Protein AF-A0A7J0DJF3-F1 (afdb_monomer_lite)

Foldseek 3Di:
DDDDDPDDDPPDDLVNVVVVVVVVDDDDDDDDDDDDDDDDDDDDDDDDDDDDDDDDPVVVVVVVVVVVVVVVVVVVVVVVVVVVVVVVVVVVVVVVVVVSVVVSVVVVVVVVVVVVVVVCVVVVVVVVVVVVVVVVVVVVVVVVVVVVVVVD

Structure (mmCIF, N/CA/C/O backbone):
data_AF-A0A7J0DJF3-F1
#
_entry.id   AF-A0A7J0DJF3-F1
#
loop_
_atom_site.group_PDB
_atom_site.id
_atom_site.type_symbol
_atom_site.label_atom_id
_atom_site.label_alt_id
_atom_site.label_comp_id
_atom_site.label_asym_id
_atom_site.label_entity_id
_atom_site.label_seq_id
_atom_site.pdbx_PDB_ins_code
_atom_site.Cartn_x
_atom_site.Cartn_y
_atom_site.Cartn_z
_atom_site.occupancy
_atom_site.B_iso_or_equiv
_atom_site.auth_seq_id
_atom_site.auth_comp_id
_atom_site.auth_asym_id
_atom_site.auth_atom_id
_atom_site.pdbx_PDB_model_num
ATOM 1 N N . MET A 1 1 ? -18.884 25.408 21.779 1.00 40.06 1 MET A N 1
ATOM 2 C CA . MET A 1 1 ? -19.086 25.175 20.338 1.00 40.06 1 MET A CA 1
ATOM 3 C C . MET A 1 1 ? -17.884 25.739 19.609 1.00 40.06 1 MET A C 1
ATOM 5 O O . MET A 1 1 ? -17.705 26.947 19.650 1.00 40.06 1 MET A O 1
ATOM 9 N N . SER A 1 2 ? -17.070 24.869 19.016 1.00 36.41 2 SER A N 1
ATOM 10 C CA . SER A 1 2 ? -16.076 25.229 18.000 1.00 36.41 2 SER A CA 1
ATOM 11 C C . SER A 1 2 ? -16.102 24.115 16.967 1.00 36.41 2 SER A C 1
ATOM 13 O O . SER A 1 2 ? -15.435 23.094 17.095 1.00 36.41 2 SER A O 1
ATOM 15 N N . GLU A 1 3 ? -17.005 24.298 16.019 1.00 39.69 3 GLU A N 1
ATOM 16 C CA . GLU A 1 3 ? -17.179 23.507 14.815 1.00 39.69 3 GLU A CA 1
ATOM 17 C C . GLU A 1 3 ? -16.242 24.109 13.759 1.00 39.69 3 GLU A C 1
ATOM 19 O O . GLU A 1 3 ? -16.296 25.311 13.504 1.00 39.69 3 GLU A O 1
ATOM 24 N N . ALA A 1 4 ? -15.333 23.305 13.204 1.00 36.88 4 ALA A N 1
ATOM 25 C CA . ALA A 1 4 ? -14.540 23.680 12.035 1.00 36.88 4 ALA A CA 1
ATOM 26 C C . ALA A 1 4 ? -14.123 22.422 11.253 1.00 36.88 4 ALA A C 1
ATOM 28 O O . ALA A 1 4 ? -13.039 21.873 11.425 1.00 36.88 4 ALA A O 1
ATOM 29 N N . THR A 1 5 ? -15.056 21.983 10.409 1.00 37.91 5 THR A N 1
ATOM 30 C CA . THR A 1 5 ? -14.816 21.625 9.003 1.00 37.91 5 THR A CA 1
ATOM 31 C C . THR A 1 5 ? -13.806 20.506 8.710 1.00 37.91 5 THR A C 1
ATOM 33 O O . THR A 1 5 ? -12.689 20.750 8.262 1.00 37.91 5 THR A O 1
ATOM 36 N N . LEU A 1 6 ? -14.257 19.254 8.825 1.00 41.50 6 LEU A N 1
ATOM 37 C CA . LEU A 1 6 ? -13.740 18.136 8.023 1.00 41.50 6 LEU A CA 1
ATOM 38 C C . LEU A 1 6 ? -14.672 17.935 6.821 1.00 41.50 6 LEU A C 1
ATOM 40 O O . LEU A 1 6 ? -15.390 16.943 6.727 1.00 41.50 6 LEU A O 1
ATOM 44 N N . GLU A 1 7 ? -14.710 18.919 5.921 1.00 39.91 7 GLU A N 1
ATOM 45 C CA . GLU A 1 7 ? -15.336 18.708 4.618 1.00 39.91 7 GLU A CA 1
ATOM 46 C C . GLU A 1 7 ? -14.401 17.922 3.703 1.00 39.91 7 GLU A C 1
ATOM 48 O O . GLU A 1 7 ? -13.198 18.173 3.594 1.00 39.91 7 GLU A O 1
ATOM 53 N N . ALA A 1 8 ? -15.013 16.940 3.058 1.00 51.97 8 ALA A N 1
ATOM 54 C CA . ALA A 1 8 ? -14.435 16.030 2.103 1.00 51.97 8 ALA A CA 1
ATOM 55 C C . ALA A 1 8 ? -13.654 16.742 0.988 1.00 51.97 8 ALA A C 1
ATOM 57 O O . ALA A 1 8 ? -14.131 17.685 0.360 1.00 51.97 8 ALA A O 1
ATOM 58 N N . LYS A 1 9 ? -12.505 16.168 0.627 1.00 48.38 9 LYS A N 1
ATOM 59 C CA . LYS A 1 9 ? -12.076 16.136 -0.772 1.00 48.38 9 LYS A CA 1
ATOM 60 C C . LYS A 1 9 ? -11.799 14.697 -1.172 1.00 48.38 9 LYS A C 1
ATOM 62 O O . LYS A 1 9 ? -10.688 14.184 -1.061 1.00 48.38 9 LYS A O 1
ATOM 67 N N . GLU A 1 10 ? -12.854 14.053 -1.659 1.00 50.97 10 GLU A N 1
ATOM 68 C CA . GLU A 1 10 ? -12.770 12.966 -2.631 1.00 50.97 10 GLU A CA 1
ATOM 69 C C . GLU A 1 10 ? -11.993 13.461 -3.862 1.00 50.97 10 GLU A C 1
ATOM 71 O O . GLU A 1 10 ? -12.586 13.983 -4.795 1.00 50.97 10 GLU A O 1
ATOM 76 N N . ASN A 1 11 ? -10.659 13.427 -3.798 1.00 49.88 11 ASN A N 1
ATOM 77 C CA . ASN A 1 11 ? -9.685 13.438 -4.905 1.00 49.88 11 ASN A CA 1
ATOM 78 C C . ASN A 1 11 ? -8.308 13.839 -4.352 1.00 49.88 11 ASN A C 1
ATOM 80 O O . ASN A 1 11 ? -7.680 14.792 -4.813 1.00 49.88 11 ASN A O 1
ATOM 84 N N . GLU A 1 12 ? -7.831 13.138 -3.321 1.00 63.66 12 GLU A N 1
ATOM 85 C CA . GLU A 1 12 ? -6.413 13.223 -2.970 1.00 63.66 12 GLU A CA 1
ATOM 86 C C . GLU A 1 12 ? -5.616 12.474 -4.040 1.00 63.66 12 GLU A C 1
ATOM 88 O O . GLU A 1 12 ? -5.601 11.245 -4.074 1.00 63.66 12 GLU A O 1
ATOM 93 N N . ASP A 1 13 ? -4.989 13.231 -4.935 1.00 79.06 13 ASP A N 1
ATOM 94 C CA . ASP A 1 13 ? -3.943 12.749 -5.831 1.00 79.06 13 ASP A CA 1
ATOM 95 C C . ASP A 1 13 ? -2.883 11.974 -5.013 1.00 79.06 13 ASP A C 1
ATOM 97 O O . ASP A 1 13 ? -2.408 12.510 -3.999 1.00 79.06 13 ASP A O 1
ATOM 101 N N . PRO A 1 14 ? -2.514 10.729 -5.390 1.00 77.19 14 PRO A N 1
ATOM 102 C CA . PRO A 1 14 ? -1.527 9.931 -4.662 1.00 77.19 14 PRO A CA 1
ATOM 103 C C . PRO A 1 14 ? -0.240 10.700 -4.361 1.00 77.19 14 PRO A C 1
ATOM 105 O O . PRO A 1 14 ? 0.350 10.546 -3.292 1.00 77.19 14 PRO A O 1
ATOM 108 N N . ASP A 1 15 ? 0.173 11.572 -5.275 1.00 79.81 15 ASP A N 1
ATOM 109 C CA . ASP A 1 15 ? 1.403 12.348 -5.171 1.00 79.81 15 ASP A CA 1
ATOM 110 C C . ASP A 1 15 ? 1.306 13.402 -4.059 1.00 79.81 15 ASP A C 1
ATOM 112 O O . ASP A 1 15 ? 2.244 13.575 -3.275 1.00 79.81 15 ASP A O 1
ATOM 116 N N . SER A 1 16 ? 0.139 14.031 -3.913 1.00 82.75 16 SER A N 1
ATOM 117 C CA . SER A 1 16 ? -0.153 14.985 -2.838 1.00 82.75 16 SER A CA 1
ATOM 118 C C . SER A 1 16 ? -0.213 14.312 -1.461 1.00 82.75 16 SER A C 1
ATOM 120 O O . SER A 1 16 ? 0.312 14.840 -0.471 1.00 82.75 16 SER A O 1
ATOM 122 N N . PHE A 1 17 ? -0.775 13.100 -1.401 1.00 82.12 17 PHE A N 1
ATOM 123 C CA . PHE A 1 17 ? -0.823 12.295 -0.181 1.00 82.12 17 PHE A CA 1
ATOM 124 C C . PHE A 1 17 ? 0.588 11.977 0.343 1.00 82.12 17 PHE A C 1
ATOM 126 O O . PHE A 1 17 ? 0.906 12.269 1.500 1.00 82.12 17 PHE A O 1
ATOM 133 N N . PHE A 1 18 ? 1.475 11.453 -0.512 1.00 79.31 18 PHE A N 1
ATOM 134 C CA . PHE A 1 18 ? 2.851 11.141 -0.105 1.00 79.31 18 PHE A CA 1
ATOM 135 C C . PHE A 1 18 ? 3.669 12.398 0.214 1.00 79.31 18 PHE A C 1
ATOM 137 O O . PHE A 1 18 ? 4.454 12.389 1.163 1.00 79.31 18 PHE A O 1
ATOM 144 N N . ALA A 1 19 ? 3.464 13.500 -0.514 1.00 79.56 19 ALA A N 1
ATOM 145 C CA . ALA A 1 19 ? 4.131 14.767 -0.216 1.00 79.56 19 ALA A CA 1
ATOM 146 C C . ALA A 1 19 ? 3.771 15.298 1.181 1.00 79.56 19 ALA A C 1
ATOM 148 O O . ALA A 1 19 ? 4.627 15.835 1.887 1.00 79.56 19 ALA A O 1
ATOM 149 N N . THR A 1 20 ? 2.517 15.132 1.601 1.00 79.25 20 THR A N 1
ATOM 150 C CA . THR A 1 20 ? 2.05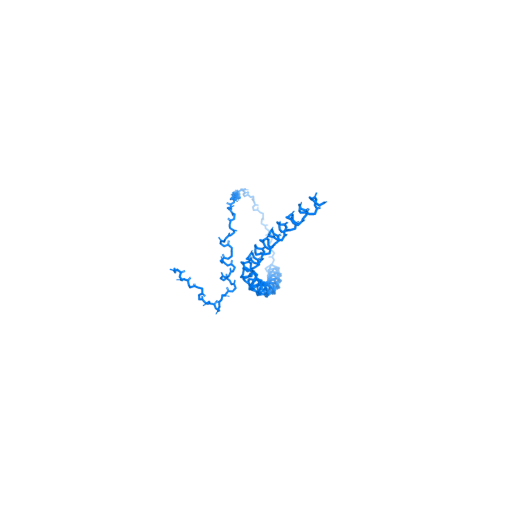9 15.522 2.941 1.00 79.25 20 THR A CA 1
ATOM 151 C C . THR A 1 20 ? 2.611 14.586 4.015 1.00 79.25 20 THR A C 1
ATOM 153 O O . THR A 1 20 ? 3.020 15.051 5.079 1.00 79.25 20 THR A O 1
ATOM 156 N N . LEU A 1 21 ? 2.699 13.286 3.719 1.00 72.44 21 LEU A N 1
ATOM 157 C CA . LEU A 1 21 ? 3.270 12.291 4.626 1.00 72.44 21 LEU A CA 1
ATOM 158 C C . LEU A 1 21 ? 4.758 12.561 4.913 1.00 72.44 21 LEU A C 1
ATOM 160 O O . LEU A 1 21 ? 5.153 12.633 6.074 1.00 72.44 21 LEU A O 1
ATOM 164 N N . MET A 1 22 ? 5.568 12.784 3.872 1.00 70.81 22 MET A N 1
ATOM 165 C CA . MET A 1 22 ? 7.021 12.974 4.004 1.00 70.81 22 MET A CA 1
ATOM 166 C C . MET A 1 22 ? 7.396 14.242 4.780 1.00 70.81 22 MET A C 1
ATOM 168 O O . MET A 1 22 ? 8.378 14.238 5.518 1.00 70.81 22 MET A O 1
ATOM 172 N N . LYS A 1 23 ? 6.591 15.310 4.690 1.00 67.19 23 LYS A N 1
ATOM 173 C CA . LYS A 1 23 ? 6.808 16.556 5.452 1.00 67.19 23 LYS A CA 1
ATOM 174 C C . LYS A 1 23 ? 6.718 16.368 6.969 1.00 67.19 23 LYS A C 1
ATOM 176 O O . LYS A 1 23 ? 7.222 17.204 7.711 1.00 67.19 23 LYS A O 1
ATOM 181 N N . LYS A 1 24 ? 6.084 15.290 7.439 1.00 55.66 24 LYS A N 1
ATOM 182 C CA . LYS A 1 24 ? 5.925 14.990 8.868 1.00 55.66 24 LYS A CA 1
ATOM 183 C C . LYS A 1 24 ? 7.083 14.151 9.438 1.00 55.66 24 LYS A C 1
ATOM 185 O O . LYS A 1 24 ? 7.131 13.939 10.645 1.00 55.66 24 LYS A O 1
ATOM 190 N N . THR A 1 25 ? 8.022 13.702 8.599 1.00 48.56 25 THR A N 1
ATOM 191 C CA . THR A 1 25 ? 9.105 12.765 8.962 1.00 48.56 25 THR A CA 1
ATOM 192 C C . THR A 1 25 ? 10.454 13.161 8.353 1.00 48.56 25 THR A C 1
ATOM 194 O O . THR A 1 25 ? 11.092 12.350 7.690 1.00 48.56 25 THR A O 1
ATOM 197 N N . THR A 1 26 ? 10.920 14.391 8.580 1.00 39.16 26 THR A N 1
ATOM 198 C CA . THR A 1 26 ? 12.284 14.800 8.191 1.00 39.16 26 THR A CA 1
ATOM 199 C C . THR A 1 26 ? 13.247 14.678 9.379 1.00 39.16 26 THR A C 1
ATOM 201 O O . THR A 1 26 ? 13.173 15.505 10.289 1.00 39.16 26 THR A O 1
ATOM 204 N N . PRO A 1 27 ? 14.190 13.716 9.399 1.00 40.03 27 PRO A N 1
ATOM 205 C CA . PRO A 1 27 ? 15.429 13.853 10.152 1.00 40.03 27 PRO A CA 1
ATOM 206 C C . PRO A 1 27 ? 16.409 14.729 9.357 1.00 40.03 27 PRO A C 1
ATOM 208 O O . PRO A 1 27 ? 16.505 14.623 8.134 1.00 40.03 27 PRO A O 1
ATOM 211 N N . ALA A 1 28 ? 17.123 15.604 10.064 1.00 36.19 28 ALA A N 1
ATOM 212 C CA . ALA A 1 28 ? 18.102 16.532 9.507 1.00 36.19 28 ALA A CA 1
ATOM 213 C C . ALA A 1 28 ? 19.194 15.807 8.695 1.00 36.19 28 ALA A C 1
ATOM 215 O O . A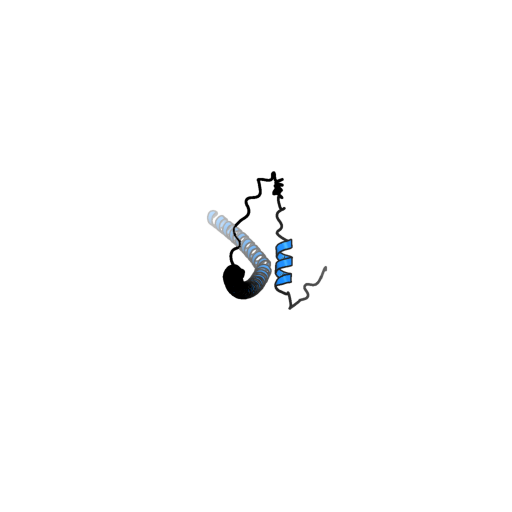LA A 1 28 ? 19.814 14.858 9.176 1.00 36.19 28 ALA A O 1
ATOM 216 N N . ALA A 1 29 ? 19.430 16.270 7.466 1.00 38.09 29 ALA A N 1
ATOM 217 C CA . ALA A 1 29 ? 20.496 15.777 6.603 1.00 38.09 29 ALA A CA 1
ATOM 218 C C . ALA A 1 29 ? 21.863 16.280 7.099 1.00 38.09 29 ALA A C 1
ATOM 220 O O . ALA A 1 29 ? 22.062 17.481 7.266 1.00 38.09 29 ALA A O 1
ATOM 221 N N . SER A 1 30 ? 22.797 15.353 7.320 1.00 35.09 30 SER A N 1
ATOM 222 C CA . SER A 1 30 ? 24.216 15.642 7.540 1.00 35.09 30 SER A CA 1
ATOM 223 C C . SER A 1 30 ? 24.923 15.662 6.188 1.00 35.09 30 SER A C 1
ATOM 225 O O . SER A 1 30 ? 24.984 14.642 5.503 1.00 35.09 30 SER A O 1
ATOM 227 N N . GLU A 1 31 ? 25.453 16.817 5.806 1.00 38.41 31 GLU A N 1
ATOM 228 C CA . GLU A 1 31 ? 26.251 17.001 4.595 1.00 38.41 31 GLU A CA 1
ATOM 229 C C . GLU A 1 31 ? 27.676 16.454 4.788 1.00 38.41 31 GLU A C 1
ATOM 231 O O . GLU A 1 31 ? 28.298 16.663 5.830 1.00 38.41 31 GLU A O 1
ATOM 236 N N . ALA A 1 32 ? 28.217 15.783 3.769 1.00 33.41 32 ALA A N 1
ATOM 237 C CA . ALA A 1 32 ? 29.649 15.525 3.635 1.00 33.41 32 ALA A CA 1
ATOM 238 C C . ALA A 1 32 ? 30.104 15.947 2.222 1.00 33.41 32 ALA A C 1
ATOM 240 O O . ALA A 1 32 ? 29.431 15.591 1.250 1.00 33.41 32 ALA A O 1
ATOM 241 N N . PRO A 1 33 ? 31.218 16.694 2.076 1.00 46.62 33 PRO A N 1
ATOM 242 C CA . PRO A 1 33 ? 31.649 17.248 0.797 1.00 46.62 33 PRO A CA 1
ATOM 243 C C . PRO A 1 33 ? 32.635 16.313 0.078 1.00 46.62 33 PRO A C 1
ATOM 245 O O . PRO A 1 33 ? 33.636 15.878 0.647 1.00 46.62 33 PRO A O 1
ATOM 248 N N . GLY A 1 34 ? 32.373 16.019 -1.197 1.00 36.06 34 GLY A N 1
ATOM 249 C CA . GLY A 1 34 ? 33.276 15.267 -2.073 1.00 36.06 34 GLY A CA 1
ATOM 250 C C . GLY A 1 34 ? 34.098 16.194 -2.971 1.00 36.06 34 GLY A C 1
ATOM 251 O O . GLY A 1 34 ? 33.551 16.833 -3.865 1.00 36.06 34 GLY A O 1
ATOM 252 N N . ASN A 1 35 ? 35.409 16.247 -2.724 1.00 34.06 35 ASN A N 1
ATOM 253 C CA . ASN A 1 35 ? 36.433 16.969 -3.487 1.00 34.06 35 ASN A CA 1
ATOM 254 C C . ASN A 1 35 ? 36.482 16.571 -4.976 1.00 34.06 35 ASN A C 1
ATOM 256 O O . ASN A 1 35 ? 36.577 15.388 -5.300 1.00 34.06 35 ASN A O 1
ATOM 260 N N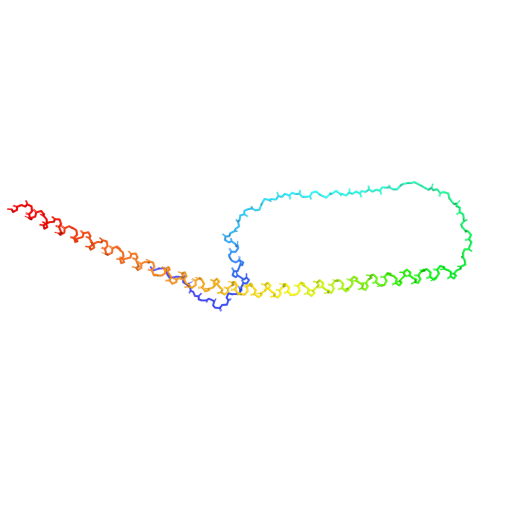 . ALA A 1 36 ? 36.563 17.562 -5.870 1.00 39.84 36 ALA A N 1
ATOM 261 C CA . ALA A 1 36 ? 36.959 17.387 -7.267 1.00 39.84 36 ALA A CA 1
ATOM 262 C C . ALA A 1 36 ? 38.443 17.760 -7.437 1.00 39.84 36 ALA A C 1
ATOM 264 O O . ALA A 1 36 ? 38.829 18.903 -7.196 1.00 39.84 36 ALA A O 1
ATOM 265 N N . VAL A 1 37 ? 39.280 16.808 -7.861 1.00 37.97 37 VAL A N 1
ATOM 266 C CA . VAL A 1 37 ? 40.674 17.064 -8.259 1.00 37.97 37 VAL A CA 1
ATOM 267 C C . VAL A 1 37 ? 40.740 17.127 -9.782 1.00 37.97 37 VAL A C 1
ATOM 269 O O . VAL A 1 37 ? 40.571 16.121 -10.466 1.00 37.97 37 VAL A O 1
ATOM 272 N N . ALA A 1 38 ? 40.998 18.323 -10.307 1.00 44.94 38 ALA A N 1
ATOM 273 C CA . ALA A 1 38 ? 41.396 18.540 -11.689 1.00 44.94 38 ALA A CA 1
ATOM 274 C C . ALA A 1 38 ? 42.881 18.171 -11.854 1.00 44.94 38 ALA A C 1
ATOM 276 O O . ALA A 1 38 ? 43.727 18.693 -11.131 1.00 44.94 38 ALA A O 1
ATOM 277 N N . SER A 1 39 ? 43.211 17.293 -12.806 1.00 39.41 39 SER A N 1
ATOM 278 C CA . SER A 1 39 ? 44.596 17.079 -13.246 1.00 39.41 39 SER A CA 1
ATOM 279 C C . SER A 1 39 ? 44.819 17.730 -14.603 1.00 39.41 39 SER A C 1
ATOM 281 O O . SER A 1 39 ? 44.294 17.285 -15.621 1.00 39.41 39 SER A O 1
ATOM 283 N N . ALA A 1 40 ? 45.617 18.795 -14.584 1.00 44.22 40 ALA A N 1
ATOM 284 C CA . ALA A 1 40 ? 46.257 19.394 -15.742 1.00 44.22 40 ALA A CA 1
ATOM 285 C C . ALA A 1 40 ? 47.562 18.640 -16.047 1.00 44.22 40 ALA A C 1
ATOM 287 O O . ALA A 1 40 ? 48.373 18.423 -15.147 1.00 44.22 40 ALA A O 1
ATOM 288 N N . VAL A 1 41 ? 47.792 18.285 -17.313 1.00 39.78 41 VAL A N 1
ATOM 289 C CA . VAL A 1 41 ? 49.086 17.779 -17.799 1.00 39.78 41 VAL A CA 1
ATOM 290 C C . VAL A 1 41 ? 49.524 18.634 -18.988 1.00 39.78 41 VAL A C 1
ATOM 292 O O . VAL A 1 41 ? 48.864 18.660 -20.024 1.00 39.78 41 VAL A O 1
ATOM 295 N N . ASN A 1 42 ? 50.636 19.352 -18.810 1.00 42.81 42 ASN A N 1
ATOM 296 C CA . ASN A 1 42 ? 51.384 20.038 -19.869 1.00 42.81 42 ASN A CA 1
ATOM 297 C C . ASN A 1 42 ? 52.250 19.031 -20.664 1.00 42.81 42 ASN A C 1
ATOM 299 O O . ASN A 1 42 ? 52.766 18.092 -20.053 1.00 42.81 42 ASN A O 1
ATOM 303 N N . PRO A 1 43 ? 52.494 19.234 -21.976 1.00 51.75 43 PRO A N 1
ATOM 304 C CA . PRO A 1 43 ? 53.379 18.389 -22.786 1.00 51.75 43 PRO A CA 1
ATOM 305 C C . PRO A 1 43 ? 54.813 18.956 -22.879 1.00 51.75 43 PRO A C 1
ATOM 307 O O . PRO A 1 43 ? 54.992 20.175 -22.815 1.00 51.75 43 PRO A O 1
ATOM 310 N N . PRO A 1 44 ? 55.847 18.106 -23.057 1.00 44.03 44 PRO A N 1
ATOM 311 C CA . PRO A 1 44 ? 56.945 18.442 -23.994 1.00 44.03 44 PRO A CA 1
ATOM 312 C C . PRO A 1 44 ? 57.652 17.194 -24.610 1.00 44.03 44 PRO A C 1
ATOM 314 O O . PRO A 1 44 ? 57.360 16.071 -24.209 1.00 44.03 44 PRO A O 1
ATOM 317 N N . PRO A 1 45 ? 58.707 17.330 -25.445 1.00 46.41 45 PRO A N 1
ATOM 318 C CA . PRO A 1 45 ? 58.872 18.138 -26.652 1.00 46.41 45 PRO A CA 1
ATOM 319 C C . PRO A 1 45 ? 59.236 17.279 -27.899 1.00 46.41 45 PRO A C 1
ATOM 321 O O . PRO A 1 45 ? 59.415 16.065 -27.854 1.00 46.41 45 PRO A O 1
ATOM 324 N N . THR A 1 46 ? 59.352 17.971 -29.029 1.00 50.94 46 THR A N 1
ATOM 325 C CA . THR A 1 46 ? 59.694 17.563 -30.402 1.00 50.94 46 THR A CA 1
ATOM 326 C C . THR A 1 46 ? 60.855 16.568 -30.573 1.00 50.94 46 THR A C 1
ATOM 328 O O . THR A 1 46 ? 61.973 16.816 -30.124 1.00 50.94 46 THR A O 1
ATOM 331 N N . ALA A 1 47 ? 60.640 15.533 -31.399 1.00 41.72 47 ALA A N 1
ATOM 332 C CA . ALA A 1 47 ? 61.707 14.735 -32.005 1.00 41.72 47 ALA A CA 1
ATOM 333 C C . ALA A 1 47 ? 61.474 14.500 -33.512 1.00 41.72 47 ALA A C 1
ATOM 335 O O . ALA A 1 47 ? 60.534 13.836 -33.931 1.00 41.72 47 ALA A O 1
ATOM 336 N N . LYS A 1 48 ? 62.378 15.112 -34.285 1.00 42.28 48 LYS A N 1
ATOM 337 C CA . LYS A 1 48 ? 62.940 14.764 -35.602 1.00 42.28 48 LYS A CA 1
ATOM 338 C C . LYS A 1 48 ? 62.094 13.972 -36.614 1.00 42.28 48 LYS A C 1
ATOM 340 O O . LYS A 1 48 ? 61.893 12.768 -36.522 1.00 42.28 48 LYS A O 1
ATOM 345 N N . VAL A 1 49 ? 61.807 14.709 -37.686 1.00 47.03 49 VAL A N 1
ATOM 346 C CA . VAL A 1 49 ? 61.570 14.303 -39.075 1.00 47.03 49 VAL A CA 1
ATOM 347 C C . VAL A 1 49 ? 62.395 13.073 -39.481 1.00 47.03 49 VAL A C 1
ATOM 349 O O . VAL A 1 49 ? 63.620 13.138 -39.573 1.00 47.03 49 VAL A O 1
ATOM 352 N N . SER A 1 50 ? 61.695 11.986 -39.797 1.00 41.38 50 SER A N 1
ATOM 353 C CA . SER A 1 50 ? 62.147 10.943 -40.716 1.00 41.38 50 SER A CA 1
ATOM 354 C C . SER A 1 50 ? 61.005 10.705 -41.701 1.00 41.38 50 SER A C 1
ATOM 356 O O . SER A 1 50 ? 59.923 10.263 -41.315 1.00 41.38 50 SER A O 1
ATOM 358 N N . SER A 1 51 ? 61.205 11.125 -42.950 1.00 45.94 51 SER A N 1
ATOM 359 C CA . SER A 1 51 ? 60.197 11.076 -44.010 1.00 45.94 51 SER A CA 1
ATOM 360 C C . SER A 1 51 ? 59.840 9.628 -44.362 1.00 45.94 51 SER A C 1
ATOM 362 O O . SER A 1 51 ? 60.741 8.873 -44.737 1.00 45.94 51 SER A O 1
ATOM 364 N N . PRO A 1 52 ? 58.558 9.221 -44.313 1.00 45.03 52 PRO A N 1
ATOM 365 C CA . PRO A 1 52 ? 58.154 7.923 -44.818 1.00 45.03 52 PRO A CA 1
ATOM 366 C C . PRO A 1 52 ? 57.962 7.974 -46.340 1.00 45.03 52 PRO A C 1
ATOM 368 O O . PRO A 1 52 ? 57.481 8.953 -46.912 1.00 45.03 52 PRO A O 1
ATOM 371 N N . VAL A 1 53 ? 58.360 6.875 -46.970 1.00 50.75 53 VAL A N 1
ATOM 372 C CA . VAL A 1 53 ? 58.178 6.509 -48.380 1.00 50.75 53 VAL A CA 1
ATOM 373 C C . VAL A 1 53 ? 56.729 6.773 -48.848 1.00 50.75 53 VAL A C 1
ATOM 375 O O . VAL A 1 53 ? 55.804 6.515 -48.073 1.00 50.75 53 VAL A O 1
ATOM 378 N N . PRO A 1 54 ? 56.476 7.252 -50.088 1.00 49.41 54 PRO A N 1
ATOM 379 C CA . PRO A 1 54 ? 55.119 7.522 -50.561 1.00 49.41 54 PRO A CA 1
ATOM 380 C C . PRO A 1 54 ? 54.347 6.208 -50.751 1.00 49.41 54 PRO A C 1
ATOM 382 O O . PRO A 1 54 ? 54.478 5.537 -51.771 1.00 49.41 54 PRO A O 1
ATOM 385 N N . GLN A 1 55 ? 53.536 5.824 -49.766 1.00 56.88 55 GLN A N 1
ATOM 386 C CA . GLN A 1 55 ? 52.512 4.796 -49.952 1.00 56.88 55 GLN A CA 1
ATOM 387 C C . GLN A 1 55 ? 51.415 5.340 -50.876 1.00 56.88 55 GLN A C 1
ATOM 389 O O . GLN A 1 55 ? 50.948 6.471 -50.709 1.00 56.88 55 GLN A O 1
ATOM 394 N N . HIS A 1 56 ? 51.031 4.541 -51.873 1.00 54.25 56 HIS A N 1
ATOM 395 C CA . HIS A 1 56 ? 50.085 4.928 -52.914 1.00 54.25 56 HIS A CA 1
ATOM 396 C C . HIS A 1 56 ? 48.715 5.354 -52.330 1.00 54.25 56 HIS A C 1
ATOM 398 O O . HIS A 1 56 ? 48.206 4.696 -51.421 1.00 54.25 56 HIS A O 1
ATOM 404 N N . PRO A 1 57 ? 48.057 6.398 -52.881 1.00 59.53 57 PRO A N 1
ATOM 405 C CA . PRO A 1 57 ? 46.775 6.936 -52.393 1.00 59.53 57 PRO A CA 1
ATOM 406 C C . PRO A 1 57 ? 45.629 5.919 -52.240 1.00 59.53 57 PRO A C 1
ATOM 408 O O . PRO A 1 57 ? 44.702 6.152 -51.470 1.00 59.53 57 PRO A O 1
ATOM 411 N N . CYS A 1 58 ? 45.686 4.788 -52.951 1.00 55.94 58 CYS A N 1
ATOM 412 C CA . CYS A 1 58 ? 44.656 3.747 -52.920 1.00 55.94 58 CYS A CA 1
ATOM 413 C C . CYS A 1 58 ? 44.591 2.953 -51.605 1.00 55.94 58 CYS A C 1
ATOM 415 O O . CYS A 1 58 ? 43.503 2.533 -51.219 1.00 55.94 58 CYS A O 1
ATOM 417 N N . GLU A 1 59 ? 45.712 2.725 -50.914 1.00 64.00 59 GLU A N 1
ATOM 418 C CA . GLU A 1 59 ? 45.704 1.904 -49.691 1.00 64.00 59 GLU A CA 1
ATOM 419 C C . GLU A 1 59 ? 45.118 2.664 -48.495 1.00 64.00 59 GLU A C 1
ATOM 421 O O . GLU A 1 59 ? 44.326 2.099 -47.744 1.00 64.00 59 GLU A O 1
ATOM 426 N N . LYS A 1 60 ? 45.404 3.969 -48.372 1.00 67.31 60 LYS A N 1
ATOM 427 C CA . LYS A 1 60 ? 44.834 4.827 -47.314 1.00 67.31 60 LYS A CA 1
ATOM 428 C C . LYS A 1 60 ? 43.309 4.899 -47.382 1.00 67.31 60 LYS A C 1
ATOM 430 O O . LYS A 1 60 ? 42.644 4.687 -46.378 1.00 67.31 60 LYS A O 1
ATOM 435 N N . LEU A 1 61 ? 42.756 5.087 -48.582 1.00 68.50 61 LEU A N 1
ATOM 436 C CA . LEU A 1 61 ? 41.305 5.156 -48.793 1.00 68.50 61 LEU A CA 1
ATOM 437 C C . LEU A 1 61 ? 40.576 3.861 -48.400 1.00 68.50 61 LEU A C 1
ATOM 439 O O . LEU A 1 61 ? 39.412 3.904 -48.000 1.00 68.50 61 LEU A O 1
ATOM 443 N N . LYS A 1 62 ? 41.239 2.703 -48.523 1.00 69.94 62 LYS A N 1
ATOM 444 C CA . LYS A 1 62 ? 40.664 1.409 -48.139 1.00 69.94 62 LYS A CA 1
ATOM 445 C C . LYS A 1 62 ? 40.608 1.260 -46.618 1.00 69.94 62 LYS A C 1
ATOM 447 O O . LYS A 1 62 ? 39.558 0.901 -46.093 1.00 69.94 62 LYS A O 1
ATOM 452 N N . THR A 1 63 ? 41.689 1.623 -45.933 1.00 75.56 63 THR A N 1
ATOM 453 C CA . THR A 1 63 ? 41.757 1.634 -44.467 1.00 75.56 63 THR A CA 1
ATOM 454 C C . THR A 1 63 ? 40.766 2.631 -43.865 1.00 75.56 63 THR A C 1
ATOM 456 O O . THR A 1 63 ? 40.033 2.281 -42.945 1.00 75.56 63 THR A O 1
ATOM 459 N N . ASP A 1 64 ? 40.656 3.836 -44.430 1.00 82.06 64 ASP A N 1
ATOM 460 C CA . ASP A 1 64 ? 39.724 4.864 -43.946 1.00 82.06 64 ASP A CA 1
ATOM 461 C C . ASP A 1 64 ? 38.259 4.404 -44.064 1.00 82.06 64 ASP A C 1
ATOM 463 O O . ASP A 1 64 ? 37.448 4.628 -43.165 1.00 82.06 64 ASP A O 1
ATOM 467 N N . LYS A 1 65 ? 37.911 3.688 -45.143 1.00 87.19 65 LYS A N 1
ATOM 468 C CA . LYS A 1 65 ? 36.571 3.109 -45.320 1.00 87.19 65 LYS A CA 1
ATOM 469 C C . LYS A 1 65 ? 36.260 2.027 -44.280 1.00 87.19 65 LYS A C 1
ATOM 471 O O . LYS A 1 65 ? 35.132 1.964 -43.794 1.00 87.19 65 LYS A O 1
ATOM 476 N N . GLU A 1 66 ? 37.232 1.178 -43.955 1.00 88.88 66 GLU A N 1
ATOM 477 C CA . GLU A 1 66 ? 37.080 0.124 -42.944 1.00 88.88 66 GLU A CA 1
ATOM 478 C C . GLU A 1 66 ? 36.925 0.712 -41.534 1.00 88.88 66 GLU A C 1
ATOM 480 O O . GLU A 1 66 ? 36.063 0.260 -40.779 1.00 88.88 66 GLU A O 1
ATOM 485 N N . VAL A 1 67 ? 37.675 1.772 -41.210 1.00 90.75 67 VAL A N 1
ATOM 486 C CA . VAL A 1 67 ? 37.545 2.507 -39.940 1.00 90.75 67 VAL A CA 1
ATOM 487 C C . VAL A 1 67 ? 36.154 3.125 -39.809 1.00 90.75 67 VAL A C 1
ATOM 489 O O . VAL A 1 67 ? 35.466 2.865 -38.824 1.00 90.75 67 VAL A O 1
ATOM 492 N N . VAL A 1 68 ? 35.681 3.850 -40.827 1.00 93.75 68 VAL A N 1
ATOM 493 C CA . VAL A 1 68 ? 34.336 4.456 -40.814 1.00 93.75 68 VAL A CA 1
ATOM 494 C C . VAL A 1 68 ? 33.240 3.392 -40.693 1.00 93.75 68 VAL A C 1
ATOM 496 O O . VAL A 1 68 ? 32.235 3.598 -40.013 1.00 93.75 68 VAL A O 1
ATOM 499 N N . GLN A 1 69 ? 33.414 2.227 -41.324 1.00 95.06 69 GLN A N 1
ATOM 500 C CA . GLN A 1 69 ? 32.458 1.127 -41.206 1.00 95.06 69 GLN A CA 1
ATOM 501 C C . GLN A 1 69 ? 32.447 0.514 -39.797 1.00 95.06 69 GLN A C 1
ATOM 503 O O . GLN A 1 69 ? 31.373 0.187 -39.286 1.00 95.06 69 GLN A O 1
ATOM 508 N N . ALA A 1 70 ? 33.612 0.375 -39.161 1.00 93.69 70 ALA A N 1
ATOM 509 C CA . ALA A 1 70 ? 33.721 -0.102 -37.787 1.00 93.69 70 ALA A CA 1
ATOM 510 C C . ALA A 1 70 ? 33.106 0.892 -36.788 1.00 93.69 70 ALA A C 1
ATOM 512 O O . ALA A 1 70 ? 32.345 0.482 -35.914 1.00 93.69 70 ALA A O 1
ATOM 513 N N . GLU A 1 71 ? 33.366 2.190 -36.956 1.00 95.06 71 GLU A N 1
ATOM 514 C CA . GLU A 1 71 ? 32.755 3.253 -36.152 1.00 95.06 71 GLU A CA 1
ATOM 515 C C . GLU A 1 71 ? 31.236 3.274 -36.312 1.00 95.06 71 GLU A C 1
ATOM 517 O O . GLU A 1 71 ? 30.512 3.308 -35.318 1.00 95.06 71 GLU A O 1
ATOM 522 N N . LYS A 1 72 ? 30.738 3.164 -37.550 1.00 96.69 72 LYS A N 1
ATOM 523 C CA . LYS A 1 72 ? 29.301 3.064 -37.820 1.00 96.69 72 LYS A CA 1
ATOM 524 C C . LYS A 1 72 ? 28.676 1.889 -37.067 1.00 96.69 72 LYS A C 1
ATOM 526 O O . LYS A 1 72 ? 27.661 2.076 -36.402 1.00 96.69 72 LYS A O 1
ATOM 531 N N . LYS A 1 73 ? 29.292 0.705 -37.131 1.00 96.62 73 LYS A N 1
ATOM 532 C CA . LYS A 1 73 ? 28.807 -0.475 -36.404 1.00 96.62 73 LYS A CA 1
ATOM 533 C C . LYS A 1 73 ? 28.822 -0.2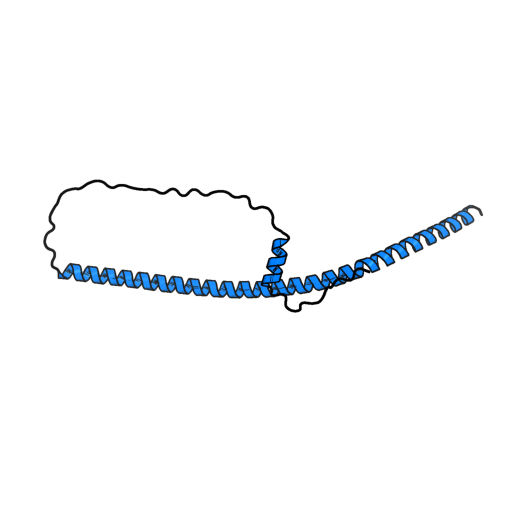49 -34.888 1.00 96.62 73 LYS A C 1
ATOM 535 O O . LYS A 1 73 ? 27.853 -0.575 -34.216 1.00 96.62 73 LYS A O 1
ATOM 540 N N . ALA A 1 74 ? 29.886 0.346 -34.349 1.00 96.88 74 ALA A N 1
ATOM 541 C CA . ALA A 1 74 ? 29.977 0.644 -32.922 1.00 96.88 74 ALA A CA 1
ATOM 542 C C . ALA A 1 74 ? 28.885 1.626 -32.460 1.00 96.88 74 ALA A C 1
ATOM 544 O O . ALA A 1 74 ? 28.334 1.471 -31.371 1.00 96.88 74 ALA A O 1
ATOM 545 N N . VAL A 1 75 ? 28.549 2.620 -33.286 1.00 98.06 75 VAL A N 1
ATOM 546 C CA . VAL A 1 75 ? 27.442 3.548 -33.022 1.00 98.06 75 VAL A CA 1
ATOM 547 C C . VAL A 1 75 ? 26.092 2.831 -33.094 1.00 98.06 75 VAL A C 1
ATOM 549 O O . VAL A 1 75 ? 25.256 3.042 -32.219 1.00 98.06 75 VAL A O 1
ATOM 552 N N . GLU A 1 76 ? 25.878 1.957 -34.079 1.00 97.94 76 GLU A N 1
ATOM 553 C CA . GLU A 1 76 ? 24.665 1.130 -34.171 1.00 97.94 76 GLU A CA 1
ATOM 554 C C . GLU A 1 76 ? 24.488 0.248 -32.922 1.00 97.94 76 GLU A C 1
ATOM 556 O O . GLU A 1 76 ? 23.414 0.246 -32.320 1.00 97.94 76 GLU A O 1
ATOM 561 N N . ASP A 1 77 ? 25.553 -0.414 -32.465 1.00 97.75 77 ASP A N 1
ATOM 562 C CA . ASP A 1 77 ? 25.541 -1.227 -31.244 1.00 97.75 77 ASP A CA 1
ATOM 563 C C . ASP A 1 77 ? 25.220 -0.377 -29.995 1.00 97.75 77 ASP A C 1
ATOM 565 O O . ASP A 1 77 ? 24.449 -0.799 -29.127 1.00 97.75 77 ASP A O 1
ATOM 569 N N . GLN A 1 78 ? 25.753 0.850 -29.905 1.00 98.38 78 GLN A N 1
ATOM 570 C CA . GLN A 1 78 ? 25.418 1.783 -28.821 1.00 98.38 78 GLN A CA 1
ATOM 571 C C . GLN A 1 78 ? 23.953 2.222 -28.861 1.00 98.38 78 GLN A C 1
ATOM 573 O O . GLN A 1 78 ? 23.311 2.282 -27.811 1.00 98.38 78 GLN A O 1
ATOM 578 N N . ILE A 1 79 ? 23.410 2.505 -30.048 1.00 98.31 79 ILE A N 1
ATOM 579 C CA . ILE A 1 79 ? 21.995 2.856 -30.216 1.00 98.31 79 ILE A CA 1
ATOM 580 C C . ILE A 1 79 ? 21.113 1.706 -29.725 1.00 98.31 79 ILE A C 1
ATOM 582 O O . ILE A 1 79 ? 20.196 1.944 -28.937 1.00 98.31 79 ILE A O 1
ATOM 586 N N . LEU A 1 80 ? 21.421 0.465 -30.112 1.00 98.31 80 LEU A N 1
ATOM 587 C CA . LEU A 1 80 ? 20.679 -0.717 -29.664 1.00 98.31 80 LEU A CA 1
ATOM 588 C C . LEU A 1 80 ? 20.750 -0.895 -28.143 1.00 98.31 80 LEU A C 1
ATOM 590 O O . LEU A 1 80 ? 19.735 -1.161 -27.496 1.00 98.31 80 LEU A O 1
ATOM 594 N N . LEU A 1 81 ? 21.929 -0.697 -27.547 1.00 98.31 81 LEU A N 1
ATOM 595 C CA . LEU A 1 81 ? 22.095 -0.777 -26.098 1.00 98.31 81 LEU A CA 1
ATOM 596 C C . LEU A 1 81 ? 21.274 0.294 -25.366 1.00 98.31 81 LEU A C 1
ATOM 598 O O . LEU A 1 81 ? 20.665 0.009 -24.332 1.00 98.31 81 LEU A O 1
ATOM 602 N N . LEU A 1 82 ? 21.256 1.525 -25.880 1.00 98.50 82 LEU A N 1
ATOM 603 C CA . LEU A 1 82 ? 20.473 2.615 -25.300 1.00 98.50 82 LEU A CA 1
ATOM 604 C C . LEU A 1 82 ? 18.970 2.360 -25.427 1.00 98.50 82 LEU A C 1
ATOM 606 O O . LEU A 1 82 ? 18.248 2.560 -24.453 1.00 98.50 82 LEU A O 1
ATOM 610 N N . GLN A 1 83 ? 18.505 1.860 -26.572 1.00 98.38 83 GLN A N 1
ATOM 611 C CA . GLN A 1 83 ? 17.105 1.476 -26.770 1.00 98.38 83 GLN A CA 1
ATOM 612 C C . GLN A 1 83 ? 16.674 0.389 -25.782 1.00 98.38 83 GLN A C 1
ATOM 614 O O . GLN A 1 83 ? 15.648 0.538 -25.124 1.00 98.38 83 GLN A O 1
ATOM 619 N N . LEU A 1 84 ? 17.497 -0.648 -25.594 1.00 98.12 84 LEU A N 1
ATOM 620 C CA . LEU A 1 84 ? 17.229 -1.697 -24.609 1.00 98.12 84 LEU A CA 1
ATOM 621 C C . LEU A 1 84 ? 17.109 -1.128 -23.188 1.00 98.12 84 LEU A C 1
ATOM 623 O O . LEU A 1 84 ? 16.205 -1.499 -22.441 1.00 98.12 84 LEU A O 1
ATOM 627 N N . ARG A 1 85 ? 18.013 -0.218 -22.804 1.00 98.31 85 ARG A N 1
ATOM 628 C CA . ARG A 1 85 ? 17.974 0.424 -21.482 1.00 98.31 85 ARG A CA 1
ATOM 629 C C . ARG A 1 85 ? 16.738 1.299 -21.296 1.00 98.31 85 ARG A C 1
ATOM 631 O O . ARG A 1 85 ? 16.195 1.309 -20.197 1.00 98.31 85 ARG A O 1
ATOM 638 N N . LEU A 1 86 ? 16.294 2.008 -22.335 1.00 98.50 86 LEU A N 1
ATOM 639 C CA . LEU A 1 86 ? 15.064 2.801 -22.286 1.00 98.50 86 LEU A CA 1
ATOM 640 C C . LEU A 1 86 ? 13.847 1.910 -22.035 1.00 98.50 86 LEU A C 1
ATOM 642 O O . LEU A 1 86 ? 13.117 2.163 -21.084 1.00 98.50 86 LEU A O 1
ATOM 646 N N . THR A 1 87 ? 13.704 0.807 -22.774 1.00 97.88 87 THR A N 1
ATOM 647 C CA . THR A 1 87 ? 12.613 -0.156 -22.544 1.00 97.88 87 THR A CA 1
ATOM 648 C C . THR A 1 87 ? 12.628 -0.702 -21.114 1.00 97.88 87 THR A C 1
ATOM 650 O O . THR A 1 87 ? 11.600 -0.730 -20.447 1.00 97.88 87 THR A O 1
ATOM 653 N N . GLN A 1 88 ? 13.806 -1.053 -20.590 1.00 98.12 88 GLN A N 1
ATOM 654 C CA . GLN A 1 88 ? 13.933 -1.512 -19.202 1.00 98.12 88 GLN A CA 1
ATOM 655 C C . GLN A 1 88 ? 13.543 -0.444 -18.169 1.00 98.12 88 GLN A C 1
ATOM 657 O O . GLN A 1 88 ? 13.077 -0.786 -17.080 1.00 98.12 88 GLN A O 1
ATOM 662 N N . LEU A 1 89 ? 13.790 0.837 -18.454 1.00 98.25 89 LEU A N 1
ATOM 663 C CA . LEU A 1 89 ? 13.384 1.937 -17.580 1.00 98.25 89 LEU A CA 1
ATOM 664 C C . LEU A 1 89 ? 11.874 2.172 -17.642 1.00 98.25 89 LEU A C 1
ATOM 666 O O . LEU A 1 89 ? 11.271 2.385 -16.592 1.00 98.25 89 LEU A O 1
ATOM 670 N N . ASP A 1 90 ? 11.269 2.073 -18.824 1.00 98.06 90 ASP A N 1
ATOM 671 C CA . ASP A 1 90 ? 9.821 2.204 -19.008 1.00 98.06 90 ASP A CA 1
ATOM 672 C C . ASP A 1 90 ? 9.054 1.097 -18.269 1.00 98.06 90 ASP A C 1
ATOM 674 O O . ASP A 1 90 ? 8.084 1.379 -17.554 1.00 98.06 90 ASP A O 1
ATOM 678 N N . ASP A 1 91 ? 9.534 -0.148 -18.351 1.00 97.50 91 ASP A N 1
ATOM 679 C CA . ASP A 1 91 ? 8.964 -1.280 -17.613 1.00 97.50 91 ASP A CA 1
ATOM 680 C C . ASP A 1 91 ? 9.021 -1.035 -16.097 1.00 97.50 91 ASP A C 1
ATOM 682 O O . ASP A 1 91 ? 8.020 -1.175 -15.388 1.00 97.50 91 ASP A O 1
ATOM 686 N N . LYS A 1 92 ? 10.182 -0.597 -15.590 1.00 98.06 92 LYS A N 1
ATOM 687 C CA . LYS A 1 92 ? 10.369 -0.283 -14.163 1.00 98.06 92 LYS A CA 1
ATOM 688 C C . LYS A 1 92 ? 9.496 0.876 -13.703 1.00 98.06 92 LYS A C 1
ATOM 690 O O . LYS A 1 92 ? 8.960 0.831 -12.599 1.00 98.06 92 LYS A O 1
ATOM 695 N N . LEU A 1 93 ? 9.359 1.919 -14.518 1.00 97.44 93 LEU A N 1
ATOM 696 C CA . LEU A 1 93 ? 8.509 3.062 -14.200 1.00 97.44 93 LEU A CA 1
ATOM 697 C C . LEU A 1 93 ? 7.039 2.637 -14.107 1.00 97.44 93 LEU A C 1
ATOM 699 O O . LEU A 1 93 ? 6.330 3.056 -13.191 1.00 97.44 93 LEU A O 1
ATOM 703 N N . THR A 1 94 ? 6.600 1.769 -15.017 1.00 97.31 94 THR A N 1
ATOM 704 C CA . THR A 1 94 ? 5.236 1.227 -15.038 1.00 97.31 94 THR A CA 1
ATOM 705 C C . THR A 1 94 ? 4.953 0.359 -13.809 1.00 97.31 94 THR A C 1
ATOM 707 O O . THR A 1 94 ? 3.906 0.512 -13.170 1.00 97.31 94 THR A O 1
ATOM 710 N N . ASP A 1 95 ? 5.895 -0.508 -13.430 1.00 97.81 95 ASP A N 1
ATOM 711 C CA . ASP A 1 95 ? 5.803 -1.332 -12.221 1.00 97.81 95 ASP A CA 1
ATOM 712 C C . ASP A 1 95 ? 5.761 -0.466 -10.951 1.00 97.81 95 ASP A C 1
ATOM 714 O O . ASP A 1 95 ? 4.820 -0.562 -10.160 1.00 97.81 95 ASP A O 1
ATOM 718 N N . LEU A 1 96 ? 6.697 0.478 -10.797 1.00 97.06 96 LEU A N 1
ATOM 719 C CA . LEU A 1 96 ? 6.720 1.401 -9.656 1.00 97.06 96 LEU A CA 1
ATOM 720 C C . LEU A 1 96 ? 5.447 2.249 -9.558 1.00 97.06 96 LEU A C 1
ATOM 722 O O . LEU A 1 96 ? 4.925 2.460 -8.463 1.00 97.06 96 LEU A O 1
ATOM 726 N N . SER A 1 97 ? 4.918 2.714 -10.690 1.00 95.75 97 SER A N 1
ATOM 727 C CA . SER A 1 97 ? 3.649 3.447 -10.743 1.00 95.75 97 SER A CA 1
ATOM 728 C C . SER A 1 97 ? 2.478 2.582 -10.258 1.00 95.75 97 SER A C 1
ATOM 730 O O . SER A 1 97 ? 1.657 3.017 -9.442 1.00 95.75 97 SER A O 1
ATOM 732 N N . SER A 1 98 ? 2.443 1.317 -10.680 1.00 96.12 98 SER A N 1
ATOM 733 C CA . SER A 1 98 ? 1.435 0.348 -10.241 1.00 96.12 98 SER A CA 1
ATOM 734 C C . SER A 1 98 ? 1.535 0.074 -8.737 1.00 96.12 98 SER A C 1
ATOM 736 O O . SER A 1 98 ? 0.527 0.135 -8.027 1.00 96.12 98 SER A O 1
ATOM 738 N N . GLN A 1 99 ? 2.749 -0.137 -8.221 1.00 96.38 99 GLN A N 1
ATOM 739 C CA . GLN A 1 99 ? 3.002 -0.327 -6.791 1.00 96.38 99 GLN A CA 1
ATOM 740 C C . GLN A 1 99 ? 2.598 0.900 -5.965 1.00 96.38 99 GLN A C 1
ATOM 742 O O . GLN A 1 99 ? 1.927 0.758 -4.941 1.00 96.38 99 GLN A O 1
ATOM 747 N N . LYS A 1 100 ? 2.923 2.114 -6.429 1.00 94.75 100 LYS A N 1
ATOM 748 C CA . LYS A 1 100 ? 2.520 3.377 -5.788 1.00 94.75 100 LYS A CA 1
ATOM 749 C C . LYS A 1 100 ? 1.001 3.470 -5.639 1.00 94.75 100 LYS A C 1
ATOM 751 O O . LYS A 1 100 ? 0.507 3.848 -4.576 1.00 94.75 100 LYS A O 1
ATOM 756 N N . LYS A 1 101 ? 0.254 3.083 -6.676 1.00 94.19 101 LYS A N 1
ATOM 757 C CA . LYS A 1 101 ? -1.215 3.083 -6.660 1.00 94.19 101 LYS A CA 1
ATOM 758 C C . LYS A 1 101 ? -1.783 2.080 -5.654 1.00 94.19 101 LYS A C 1
ATOM 760 O O . LYS A 1 101 ? -2.702 2.420 -4.907 1.00 94.19 101 LYS A O 1
ATOM 765 N N . VAL A 1 102 ? -1.230 0.867 -5.603 1.00 96.06 102 VAL A N 1
ATOM 766 C CA . VAL A 1 102 ? -1.631 -0.160 -4.624 1.00 96.06 102 VAL A CA 1
ATOM 767 C C . VAL A 1 102 ? -1.343 0.306 -3.197 1.00 96.06 102 VAL A C 1
ATOM 769 O O . VAL A 1 102 ? -2.205 0.185 -2.321 1.00 96.06 102 VAL A O 1
ATOM 772 N N . LEU A 1 103 ? -0.166 0.890 -2.963 1.00 95.69 103 LEU A N 1
ATOM 773 C CA . LEU A 1 103 ? 0.221 1.418 -1.658 1.00 95.69 103 LEU A CA 1
ATOM 774 C C . LEU A 1 103 ? -0.725 2.532 -1.204 1.00 95.69 103 LEU A C 1
ATOM 776 O O . LEU A 1 103 ? -1.242 2.469 -0.089 1.00 95.69 103 LEU A O 1
ATOM 780 N N . TYR A 1 104 ? -1.011 3.504 -2.075 1.00 94.12 104 TYR A N 1
ATOM 781 C CA . TYR A 1 104 ? -1.973 4.570 -1.791 1.00 94.12 104 TYR A CA 1
ATOM 782 C C . TYR A 1 104 ? -3.332 3.997 -1.373 1.00 94.12 104 TYR A C 1
ATOM 784 O O . TYR A 1 104 ? -3.885 4.375 -0.338 1.00 94.12 104 TYR A O 1
ATOM 792 N N . GLN A 1 105 ? -3.847 3.020 -2.122 1.00 94.50 105 GLN A N 1
ATOM 793 C CA . GLN A 1 105 ? -5.157 2.450 -1.828 1.00 94.50 105 GLN A CA 1
ATOM 794 C C . GLN A 1 105 ? -5.176 1.627 -0.530 1.00 94.50 105 GLN A C 1
ATOM 796 O O . GLN A 1 105 ? -6.164 1.644 0.213 1.00 94.50 105 GLN A O 1
ATOM 801 N N . THR A 1 106 ? -4.067 0.957 -0.219 1.00 95.75 106 THR A N 1
ATOM 802 C CA . THR A 1 106 ? -3.873 0.242 1.049 1.00 95.75 106 THR A CA 1
ATOM 803 C C . THR A 1 106 ? -3.867 1.217 2.221 1.00 95.75 106 THR A C 1
ATOM 805 O O . THR A 1 106 ? -4.595 1.027 3.192 1.00 95.75 106 THR A O 1
ATOM 808 N N . MET A 1 107 ? -3.107 2.309 2.117 1.00 92.69 107 MET A N 1
ATOM 809 C CA . MET A 1 107 ? -3.042 3.335 3.158 1.00 92.69 107 MET A CA 1
ATOM 810 C C . MET A 1 107 ? -4.387 4.026 3.368 1.00 92.69 107 MET A C 1
ATOM 812 O O . MET A 1 107 ? -4.794 4.222 4.513 1.00 92.69 107 MET A O 1
ATOM 816 N N . LYS A 1 108 ? -5.114 4.323 2.287 1.00 91.94 108 LYS A N 1
ATOM 817 C CA . LYS A 1 108 ? -6.479 4.854 2.358 1.00 91.94 108 LYS A CA 1
ATOM 818 C C . LYS A 1 108 ? -7.401 3.908 3.128 1.00 91.94 108 LYS A C 1
ATOM 820 O O . LYS A 1 108 ? -8.099 4.338 4.041 1.00 91.94 108 LYS A O 1
ATOM 825 N N . THR A 1 109 ? -7.355 2.614 2.815 1.00 94.75 109 THR A N 1
ATOM 826 C CA . THR A 1 109 ? -8.148 1.594 3.519 1.00 94.75 109 THR A CA 1
ATOM 827 C C . THR A 1 109 ? -7.775 1.532 5.000 1.00 94.75 109 THR A C 1
ATOM 829 O O . THR A 1 109 ? -8.653 1.633 5.856 1.00 94.75 109 THR A O 1
ATOM 832 N N . ASN A 1 110 ? -6.481 1.470 5.322 1.00 94.06 110 ASN A N 1
ATOM 833 C CA . ASN A 1 110 ? -6.004 1.449 6.705 1.00 94.06 110 ASN A CA 1
ATOM 834 C C . ASN A 1 110 ? -6.454 2.685 7.484 1.00 94.06 110 ASN A C 1
ATOM 836 O O . ASN A 1 110 ? -6.929 2.549 8.608 1.00 94.06 110 ASN A O 1
ATOM 840 N N . ARG A 1 111 ? -6.378 3.877 6.883 1.00 93.19 111 ARG A N 1
ATOM 841 C CA . ARG A 1 111 ? -6.846 5.120 7.504 1.00 93.19 111 ARG A CA 1
ATOM 842 C C . ARG A 1 111 ? -8.319 5.032 7.902 1.00 93.19 111 ARG A C 1
ATOM 844 O O . ARG A 1 111 ? -8.644 5.311 9.049 1.00 93.19 111 ARG A O 1
ATOM 851 N N . THR A 1 112 ? -9.185 4.542 7.012 1.00 94.31 112 THR A N 1
ATOM 852 C CA . THR A 1 112 ? -10.611 4.371 7.346 1.00 94.31 112 THR A CA 1
ATOM 853 C C . THR A 1 112 ? -10.848 3.361 8.472 1.00 94.31 112 THR A C 1
ATOM 855 O O . THR A 1 112 ? -11.796 3.500 9.244 1.00 94.31 112 THR A O 1
ATOM 858 N N . VAL A 1 113 ? -10.000 2.334 8.592 1.00 96.12 113 VAL A N 1
ATOM 859 C CA . VAL A 1 113 ? -10.066 1.371 9.701 1.00 96.12 113 VAL A CA 1
ATOM 860 C C . VAL A 1 113 ? -9.639 2.034 11.010 1.00 96.12 113 VAL A C 1
ATOM 862 O O . VAL A 1 113 ? -10.339 1.882 12.009 1.00 96.12 113 VAL A O 1
ATOM 865 N N . TYR A 1 114 ? -8.546 2.801 11.002 1.00 93.69 114 TYR A N 1
ATOM 866 C CA . TYR A 1 114 ? -8.090 3.552 12.172 1.00 93.69 114 TYR A CA 1
ATOM 867 C C . TYR A 1 114 ? -9.139 4.552 12.654 1.00 93.69 114 TYR A C 1
ATOM 869 O O . TYR A 1 114 ? -9.467 4.533 13.833 1.00 93.69 114 TYR A O 1
ATOM 877 N N . GLU A 1 115 ? -9.735 5.339 11.757 1.00 92.31 115 GLU A N 1
ATOM 878 C CA . GLU A 1 115 ? -10.787 6.309 12.102 1.00 92.31 115 GLU A CA 1
ATOM 879 C C . GLU A 1 115 ? -12.002 5.619 12.758 1.00 92.31 115 GLU A C 1
ATOM 881 O O . GLU A 1 115 ? -12.544 6.095 13.757 1.00 92.31 115 GLU A O 1
ATOM 886 N N . LYS A 1 116 ? -12.397 4.433 12.268 1.00 94.81 116 LYS A N 1
ATOM 887 C CA . LYS A 1 116 ? -13.467 3.629 12.888 1.00 94.81 116 LYS A CA 1
ATOM 888 C C . LYS A 1 116 ? -13.097 3.100 14.272 1.00 94.81 116 LYS A C 1
ATOM 890 O O . LYS A 1 116 ? -13.972 2.996 15.129 1.00 94.81 116 LYS A O 1
ATOM 895 N N . LEU A 1 117 ? -11.847 2.690 14.477 1.00 94.69 117 LEU A N 1
ATOM 896 C CA . LEU A 1 117 ? -11.371 2.199 15.773 1.00 94.69 117 LEU A CA 1
ATOM 897 C C . LEU A 1 117 ? -11.250 3.341 16.783 1.00 94.69 117 LEU A C 1
ATOM 899 O O . LEU A 1 117 ? -11.706 3.202 17.915 1.00 94.69 117 LEU A O 1
ATOM 903 N N . GLU A 1 118 ? -10.708 4.477 16.354 1.00 94.69 118 GLU A N 1
ATOM 904 C CA . GLU A 1 118 ? -10.575 5.690 17.154 1.00 94.69 118 GLU A CA 1
ATOM 905 C C . GLU A 1 118 ? -11.943 6.189 17.630 1.00 94.69 118 GLU A C 1
ATOM 907 O O . GLU A 1 118 ? -12.114 6.446 18.817 1.00 94.69 118 GLU A O 1
ATOM 912 N N . GLY A 1 119 ? -12.962 6.187 16.762 1.00 93.56 119 GLY A N 1
ATOM 913 C CA . GLY A 1 119 ? -14.332 6.541 17.151 1.00 93.56 119 GLY A CA 1
ATOM 914 C C . GLY A 1 119 ? -14.978 5.590 18.172 1.00 93.56 119 GLY A C 1
ATOM 915 O O . GLY A 1 119 ? -15.865 5.999 18.918 1.00 93.56 119 GLY A O 1
ATOM 916 N N . LYS A 1 120 ? -14.537 4.327 18.250 1.00 95.50 120 LYS A N 1
ATOM 917 C CA . LYS A 1 120 ? -15.035 3.347 19.237 1.00 95.50 120 LYS A CA 1
ATOM 918 C C . LYS A 1 120 ? -14.306 3.416 20.578 1.00 95.50 120 LYS A C 1
ATOM 920 O O . LYS A 1 120 ? -14.830 2.916 21.573 1.00 95.50 120 LYS A O 1
ATOM 925 N N . LEU A 1 121 ? -13.118 4.015 20.619 1.00 95.31 121 LEU A N 1
ATOM 926 C CA . LEU A 1 121 ? -12.278 4.052 21.812 1.00 95.31 121 LEU A CA 1
ATOM 927 C C . LEU A 1 121 ? -12.948 4.778 22.999 1.00 95.31 121 LEU A C 1
ATOM 929 O O . LEU A 1 121 ? -12.925 4.221 24.098 1.00 95.31 121 LEU A O 1
ATOM 933 N N . PRO A 1 122 ? -13.613 5.941 22.822 1.00 94.56 122 PRO A N 1
ATOM 934 C CA . PRO A 1 122 ? -14.303 6.617 23.921 1.00 94.56 122 PRO A CA 1
ATOM 935 C C . PRO A 1 122 ? -15.467 5.798 24.480 1.00 94.56 122 PRO A C 1
ATOM 937 O O . PRO A 1 122 ? -15.642 5.739 25.693 1.00 94.56 122 PRO A O 1
ATOM 940 N N . LEU A 1 123 ? -16.227 5.124 23.608 1.00 95.50 123 LEU A N 1
ATOM 941 C CA . LEU A 1 123 ? -17.340 4.260 24.013 1.00 95.50 123 LEU A CA 1
ATOM 942 C C . LEU A 1 123 ? -16.838 3.100 24.876 1.00 95.50 123 LEU A C 1
ATOM 944 O O . LEU A 1 123 ? -17.356 2.872 25.963 1.00 95.50 123 LEU A O 1
ATOM 948 N N . LEU A 1 124 ? -15.777 2.420 24.429 1.00 95.69 124 LEU A N 1
ATOM 949 C CA . LEU A 1 124 ? -15.140 1.349 25.198 1.00 95.69 124 LEU A CA 1
ATOM 950 C C . LEU A 1 124 ? -14.587 1.852 26.535 1.00 95.69 124 LEU A C 1
ATOM 952 O O . LEU A 1 124 ? -14.706 1.159 27.540 1.00 95.69 124 LEU A O 1
ATOM 956 N N . SER A 1 125 ? -14.006 3.053 26.559 1.00 95.75 125 SER A N 1
ATOM 957 C CA . SER A 1 125 ? -13.511 3.663 27.794 1.00 95.75 125 SER A CA 1
ATOM 958 C C . SER A 1 125 ? -14.642 3.981 28.777 1.00 95.75 125 SER A C 1
ATOM 960 O O . SER A 1 125 ? -14.471 3.741 29.970 1.00 95.75 125 SER A O 1
ATOM 962 N N . SER A 1 126 ? -15.784 4.488 28.295 1.00 96.25 126 SER A N 1
ATOM 963 C CA . SER A 1 126 ? -16.967 4.748 29.132 1.00 96.25 126 SER A CA 1
ATOM 964 C C . SER A 1 126 ? -17.506 3.451 29.720 1.00 96.25 126 SER A C 1
ATOM 966 O O . SER A 1 126 ? -17.583 3.316 30.937 1.00 96.25 126 SER A O 1
ATOM 968 N N . SER A 1 127 ? -17.771 2.453 28.871 1.00 97.50 127 SER A N 1
ATOM 969 C CA . SER A 1 127 ? -18.290 1.158 29.319 1.00 97.50 127 SER A CA 1
ATOM 970 C C . SER A 1 127 ? -17.332 0.445 30.273 1.00 97.50 127 SER A C 1
ATOM 972 O O . SER A 1 127 ? -17.775 -0.191 31.223 1.00 97.50 127 SER A O 1
ATOM 974 N N . LYS A 1 128 ? -16.014 0.567 30.067 1.00 97.75 128 LYS A N 1
ATOM 975 C CA . LYS A 1 128 ? -15.023 0.047 31.016 1.00 97.75 128 LYS A CA 1
ATOM 976 C C . LYS A 1 128 ? -15.178 0.705 32.391 1.00 97.75 128 LYS A C 1
ATOM 978 O O . LYS A 1 128 ? -15.233 -0.009 33.384 1.00 97.75 128 LYS A O 1
ATOM 983 N N . SER A 1 129 ? -15.261 2.034 32.443 1.00 96.88 129 SER A N 1
ATOM 984 C CA . SER A 1 129 ? -15.411 2.761 33.708 1.00 96.88 129 SER A CA 1
ATOM 985 C C . SER A 1 129 ? -16.732 2.440 34.413 1.00 96.88 129 SER A C 1
ATOM 987 O O . SER A 1 129 ? -16.756 2.363 35.638 1.00 96.88 129 SER A O 1
ATOM 989 N N . GLU A 1 130 ? -17.821 2.250 33.665 1.00 98.12 130 GLU A N 1
ATOM 990 C CA . GLU A 1 130 ? -19.122 1.838 34.209 1.00 98.12 130 GLU A CA 1
ATOM 991 C C . GLU A 1 130 ? -19.030 0.463 34.877 1.00 98.12 130 GLU A C 1
ATOM 993 O O . GLU A 1 130 ? -19.390 0.321 36.044 1.00 98.12 130 GLU A O 1
ATOM 998 N N . LEU A 1 131 ? -18.454 -0.523 34.183 1.00 98.00 131 LEU A N 1
ATOM 999 C CA . LEU A 1 131 ? -18.263 -1.871 34.722 1.00 98.00 131 LEU A CA 1
ATOM 1000 C C . LEU A 1 131 ? -17.318 -1.896 35.932 1.00 98.00 131 LEU A C 1
ATOM 1002 O O . LEU A 1 131 ? -17.550 -2.649 36.876 1.00 98.00 131 LEU A O 1
ATOM 1006 N N . GLU A 1 132 ? -16.262 -1.076 35.933 1.00 98.25 132 GLU A N 1
ATOM 1007 C CA . GLU A 1 132 ? -15.363 -0.932 37.087 1.00 98.25 132 GLU A CA 1
ATOM 1008 C C . GLU A 1 132 ? -16.108 -0.395 38.321 1.00 98.25 132 GLU A C 1
ATOM 1010 O O . GLU A 1 132 ? -15.907 -0.900 39.427 1.00 98.25 132 GLU A O 1
ATOM 1015 N N . ASN A 1 133 ? -17.016 0.568 38.137 1.00 97.94 133 ASN A N 1
ATOM 1016 C CA . ASN A 1 133 ? -17.846 1.092 39.223 1.00 97.94 133 ASN A CA 1
ATOM 1017 C C . ASN A 1 133 ? -18.857 0.053 39.731 1.00 97.94 133 ASN A C 1
ATOM 1019 O O . ASN A 1 133 ? -19.004 -0.119 40.941 1.00 97.94 133 ASN A O 1
ATOM 1023 N N . GLU A 1 134 ? -19.537 -0.664 38.832 1.00 98.25 134 GLU A N 1
ATOM 1024 C CA . GLU A 1 134 ? -20.480 -1.728 39.208 1.00 98.25 134 GLU A CA 1
ATOM 1025 C C . GLU A 1 134 ? -19.796 -2.852 39.995 1.00 98.25 134 GLU A C 1
ATOM 1027 O O . GLU A 1 134 ? -20.344 -3.358 40.982 1.00 98.25 134 GLU A O 1
ATOM 1032 N N . LEU A 1 135 ? -18.576 -3.219 39.594 1.00 98.12 135 LEU A N 1
ATOM 1033 C CA . LEU A 1 135 ? -17.766 -4.198 40.308 1.00 98.12 135 LEU A CA 1
ATOM 1034 C C . LEU A 1 135 ? -17.423 -3.711 41.722 1.00 98.12 135 LEU A C 1
ATOM 1036 O O . LEU A 1 135 ? -17.598 -4.469 42.675 1.00 98.12 135 LEU A O 1
ATOM 1040 N N . ALA A 1 136 ? -16.996 -2.453 41.868 1.00 98.06 136 ALA A N 1
ATOM 1041 C CA . ALA A 1 136 ? -16.658 -1.868 43.165 1.00 98.06 136 ALA A CA 1
ATOM 1042 C C . ALA A 1 136 ? -17.865 -1.825 44.122 1.00 98.06 136 ALA A C 1
ATOM 1044 O O . ALA A 1 136 ? -17.744 -2.173 45.300 1.00 98.06 136 ALA A O 1
ATOM 1045 N N . GLU A 1 137 ? -19.049 -1.457 43.626 1.00 98.06 137 GLU A N 1
ATOM 1046 C CA . GLU A 1 137 ? -20.274 -1.474 44.435 1.00 98.06 137 GLU A CA 1
ATOM 1047 C C . GLU A 1 137 ? -20.685 -2.903 44.820 1.00 98.06 137 GLU A C 1
ATOM 1049 O O . GLU A 1 137 ? -21.060 -3.157 45.968 1.00 98.06 137 GLU A O 1
ATOM 1054 N N . THR A 1 138 ? -20.551 -3.864 43.903 1.00 98.12 138 THR A N 1
ATOM 1055 C CA . THR A 1 138 ? -20.835 -5.280 44.185 1.00 98.12 138 THR A CA 1
ATOM 1056 C C . THR A 1 138 ? -19.890 -5.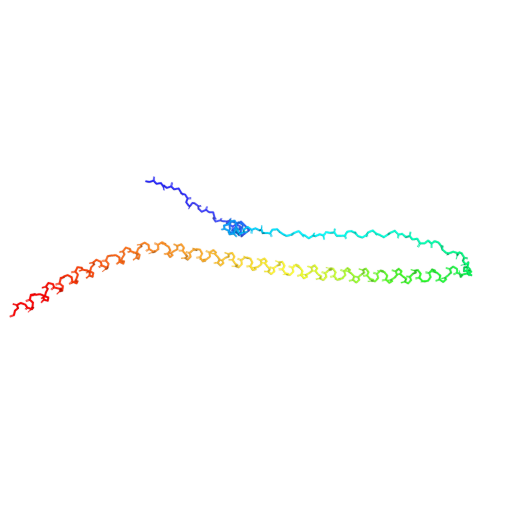844 45.247 1.00 98.12 138 THR A C 1
ATOM 1058 O O . THR A 1 138 ? -20.330 -6.526 46.175 1.00 98.12 138 THR A O 1
ATOM 1061 N N . GLU A 1 139 ? -18.596 -5.532 45.158 1.00 98.12 139 GLU A N 1
ATOM 1062 C CA . GLU A 1 139 ? -17.593 -5.948 46.140 1.00 98.12 139 GLU A CA 1
ATOM 1063 C C . GLU A 1 139 ? -17.899 -5.375 47.528 1.00 98.12 139 GLU A C 1
ATOM 1065 O O . GLU A 1 139 ? -17.879 -6.099 48.526 1.00 98.12 139 GLU A O 1
ATOM 1070 N N . LYS A 1 140 ? -18.283 -4.098 47.598 1.00 97.88 140 LYS A N 1
ATOM 1071 C CA . LYS A 1 140 ? -18.707 -3.449 48.843 1.00 97.88 140 LYS A CA 1
ATOM 1072 C C . LYS A 1 140 ? -19.927 -4.131 49.466 1.00 97.88 140 LYS A C 1
ATOM 1074 O O . LYS A 1 140 ? -19.948 -4.368 50.675 1.00 97.88 140 LYS A O 1
ATOM 1079 N N . VAL A 1 141 ? -20.933 -4.480 48.661 1.00 98.06 141 VAL A N 1
ATOM 1080 C CA . VAL A 1 141 ? -22.112 -5.228 49.126 1.00 98.06 141 VAL A CA 1
ATOM 1081 C C . VAL A 1 141 ? -21.707 -6.604 49.661 1.00 98.06 141 VAL A C 1
ATOM 1083 O O . VAL A 1 141 ? -22.138 -6.989 50.748 1.00 98.06 141 VAL A O 1
ATOM 1086 N N . TRP A 1 142 ? -20.841 -7.324 48.949 1.00 97.81 142 TRP A N 1
ATOM 1087 C CA . TRP A 1 142 ? -20.353 -8.637 49.371 1.00 97.81 142 TRP A CA 1
ATOM 1088 C C . TRP A 1 142 ? -19.575 -8.587 50.692 1.00 97.81 142 TRP A C 1
ATOM 1090 O O . TRP A 1 142 ? -19.789 -9.426 51.568 1.00 97.81 142 TRP A O 1
ATOM 1100 N N . LEU A 1 143 ? -18.711 -7.585 50.870 1.00 97.44 143 LEU A N 1
ATOM 1101 C CA . LEU A 1 143 ? -17.974 -7.374 52.118 1.00 97.44 143 LEU A CA 1
ATOM 1102 C C . LEU A 1 143 ? -18.915 -7.104 53.297 1.00 97.44 143 LEU A C 1
ATOM 1104 O O . LEU A 1 143 ? -18.715 -7.672 54.370 1.00 97.44 143 LEU A O 1
ATOM 1108 N N . ASN A 1 144 ? -19.971 -6.311 53.093 1.00 96.81 144 ASN A N 1
ATOM 1109 C CA . ASN A 1 144 ? -20.993 -6.087 54.117 1.00 96.81 144 ASN A CA 1
ATOM 1110 C C . ASN A 1 144 ? -21.723 -7.387 54.486 1.00 96.81 144 ASN A C 1
ATOM 1112 O O . ASN A 1 144 ? -21.895 -7.677 55.668 1.00 96.81 144 ASN A O 1
ATOM 1116 N N . PHE A 1 145 ? -22.120 -8.195 53.497 1.00 97.00 145 PHE A N 1
ATOM 1117 C CA . PHE A 1 145 ? -22.742 -9.497 53.753 1.00 97.00 145 PHE A CA 1
ATOM 1118 C C . PHE A 1 145 ? -21.820 -10.442 54.525 1.00 97.00 145 PHE A C 1
ATOM 1120 O O . PHE A 1 145 ? -22.264 -11.082 55.478 1.00 97.00 145 PHE A O 1
ATOM 1127 N N . ARG A 1 146 ? -20.538 -10.509 54.151 1.00 97.19 146 ARG A N 1
ATOM 1128 C CA . ARG A 1 146 ? -19.543 -11.318 54.863 1.00 97.19 146 ARG A CA 1
ATOM 1129 C C . ARG A 1 146 ? -19.409 -10.877 56.321 1.00 97.19 146 ARG A C 1
ATOM 1131 O O . ARG A 1 146 ? -19.474 -11.722 57.202 1.00 97.19 146 ARG A O 1
ATOM 1138 N N . ALA A 1 147 ? -19.304 -9.572 56.574 1.00 96.12 147 ALA A N 1
ATOM 1139 C CA . ALA A 1 147 ? -19.196 -9.040 57.930 1.00 96.12 147 ALA A CA 1
ATOM 1140 C C . ALA A 1 147 ? -20.404 -9.404 58.815 1.00 96.12 147 ALA A C 1
ATOM 1142 O O . ALA A 1 147 ? -20.235 -9.658 60.004 1.00 96.12 147 ALA A O 1
ATOM 1143 N N . ILE A 1 148 ? -21.614 -9.463 58.242 1.00 95.88 148 ILE A N 1
ATOM 1144 C CA . ILE A 1 148 ? -22.817 -9.915 58.959 1.00 95.88 148 ILE A CA 1
ATOM 1145 C C . ILE A 1 148 ? -22.714 -11.405 59.306 1.00 95.88 148 ILE A C 1
ATOM 1147 O O . ILE A 1 148 ? -23.000 -11.782 60.441 1.00 95.88 148 ILE A O 1
ATOM 1151 N N . LEU A 1 149 ? -22.297 -12.248 58.358 1.00 95.75 149 LEU A N 1
ATOM 1152 C CA . LEU A 1 149 ? -22.143 -13.689 58.590 1.00 95.75 149 LEU A CA 1
ATOM 1153 C C . LEU A 1 149 ? -21.077 -14.004 59.640 1.00 95.75 149 LEU A C 1
ATOM 1155 O O . LEU A 1 149 ? -21.297 -14.879 60.465 1.00 95.75 149 LEU A O 1
ATOM 1159 N N . ASP A 1 150 ? -19.968 -13.267 59.646 1.00 94.31 150 ASP A N 1
ATOM 1160 C CA . ASP A 1 150 ? -18.900 -13.433 60.639 1.00 94.31 150 ASP A CA 1
ATOM 1161 C C . ASP A 1 150 ? -19.329 -12.988 62.056 1.00 94.31 150 ASP A C 1
ATOM 1163 O O . ASP A 1 150 ? -18.635 -13.274 63.032 1.00 94.31 150 ASP A O 1
ATOM 1167 N N . SER A 1 151 ? -20.455 -12.272 62.182 1.00 89.56 151 SER A N 1
ATOM 1168 C CA . SER A 1 151 ? -21.005 -11.785 63.457 1.00 89.56 151 SER A CA 1
ATOM 1169 C C . SER A 1 151 ? -22.117 -12.659 64.060 1.00 89.56 151 SER A C 1
ATOM 1171 O O . SER A 1 151 ? -22.590 -12.350 65.157 1.00 8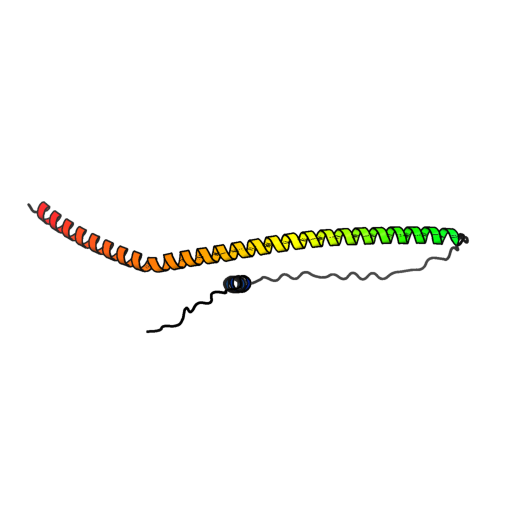9.56 151 SER A O 1
ATOM 1173 N N . LEU A 1 152 ? -22.540 -13.714 63.352 1.00 85.38 152 LEU A N 1
ATOM 1174 C CA . LEU A 1 152 ? -23.547 -14.704 63.770 1.00 85.38 152 LEU A CA 1
ATOM 1175 C C . LEU A 1 152 ? -22.895 -15.914 64.450 1.00 85.38 152 LEU A C 1
ATOM 1177 O O . LEU A 1 152 ? -23.502 -16.410 65.427 1.00 85.38 152 LEU A O 1
#

Organism: NCBI:txid165716

pLDDT: mean 77.72, std 23.64, range [33.41, 98.5]

Secondary structure (DSSP, 8-state):
---------S---HHHHHHHHHTT--PPPPP-------------------------HHHHHHHHHHHHHHHHHHHHHHHHHHHHHHHHHHHHHHHHHHHHHHHHHHHHHHHHHHHHHHHHHHHHHHHHHHHHHHHHHHHHHHHHHHHHHTT-

Radius of gyration: 40.54 Å; chains: 1; bounding box: 86×40×117 Å

Sequence (152 aa):
MSEATLEAKENEDPDSFFATLMKKTTPAASEAPGNAVASAVNPPPTAKVSSPVPQHPCEKLKTDKEVVQAEKKAVEDQILLLQLRLTQLDDKLTDLSSQKKVLYQTMKTNRTVYEKLEGKLPLLSSSKSELENELAETEKVWLNFRAILDSL